Protein AF-W2K144-F1 (afdb_monomer)

Sequence (75 aa):
MELLPSPASNKRLRTLFKELKDVESVAKALQGRDTDLLDVRQWFDELIAPKPQFATYLGPQAEIVHSPDLESGAA

pLDDT: mean 83.07, std 12.03, range [43.78, 94.94]

Radius of gyration: 16.97 Å; Cα contacts (8 Å, |Δi|>4): 36; chains: 1; bounding box: 43×23×46 Å

Organism: Phytophthora nicotianae (NCBI:txid4792)

Mean predicted aligned error: 7.49 Å

Structure (mmCIF, N/CA/C/O backbone):
data_AF-W2K144-F1
#
_entry.id   AF-W2K144-F1
#
loop_
_atom_site.group_PDB
_atom_site.id
_atom_site.type_symbol
_atom_site.label_atom_id
_atom_site.label_alt_id
_atom_site.label_comp_id
_atom_site.l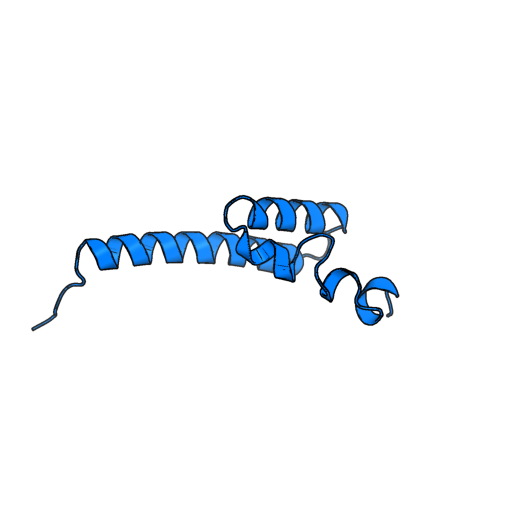abel_asym_id
_atom_site.label_entity_id
_atom_site.label_seq_id
_atom_site.pdbx_PDB_ins_code
_atom_site.Cartn_x
_atom_site.Cartn_y
_atom_site.Cartn_z
_atom_site.occupancy
_atom_site.B_iso_or_equiv
_atom_site.auth_seq_id
_atom_site.auth_comp_id
_atom_site.auth_asym_id
_atom_site.auth_atom_id
_atom_site.pdbx_PDB_model_num
ATOM 1 N N . MET A 1 1 ? -20.629 -17.156 28.968 1.00 53.88 1 MET A N 1
ATOM 2 C CA . MET A 1 1 ? -20.959 -15.741 28.703 1.00 53.88 1 MET A CA 1
ATOM 3 C C . MET A 1 1 ? -20.113 -15.322 27.514 1.00 53.88 1 MET A C 1
ATOM 5 O O . MET A 1 1 ? -18.896 -15.314 27.646 1.00 53.88 1 MET A O 1
ATOM 9 N N . GLU A 1 2 ? -20.711 -15.105 26.344 1.00 66.44 2 GLU A N 1
ATOM 10 C CA . GLU A 1 2 ? -19.979 -14.582 25.182 1.00 66.44 2 GLU A CA 1
ATOM 11 C C . GLU A 1 2 ? -19.675 -13.104 25.443 1.00 66.44 2 GLU A C 1
ATOM 13 O O . GLU A 1 2 ? -20.565 -12.254 25.424 1.00 66.44 2 GLU A O 1
ATOM 18 N N . LEU A 1 3 ? -18.423 -12.805 25.788 1.00 74.81 3 LEU A N 1
ATOM 19 C CA . LEU A 1 3 ? -17.955 -11.434 25.947 1.00 74.81 3 LEU A CA 1
ATOM 20 C C . LEU A 1 3 ? -17.796 -10.831 24.553 1.00 74.81 3 LEU A C 1
ATOM 22 O O . LEU A 1 3 ? -16.833 -11.123 23.844 1.00 74.81 3 LEU A O 1
ATOM 26 N N . LEU A 1 4 ? -18.758 -10.001 24.154 1.00 76.88 4 LEU A N 1
ATOM 27 C CA . LEU A 1 4 ? -18.651 -9.244 22.914 1.00 76.88 4 LEU A CA 1
ATOM 28 C C . LEU A 1 4 ? -17.447 -8.286 22.995 1.00 76.88 4 LEU A C 1
ATOM 30 O O . LEU A 1 4 ? -17.229 -7.657 24.037 1.00 76.88 4 LEU A O 1
ATOM 34 N N . PRO A 1 5 ? -16.666 -8.140 21.909 1.00 79.38 5 PRO A N 1
ATOM 35 C CA . PRO A 1 5 ? -15.545 -7.216 21.894 1.00 79.38 5 PRO A CA 1
ATOM 36 C C . PRO A 1 5 ? -16.018 -5.786 22.153 1.00 79.38 5 PRO A C 1
ATOM 38 O O . PRO A 1 5 ? -17.071 -5.364 21.665 1.00 79.38 5 PRO A O 1
ATOM 41 N N . SER A 1 6 ? -15.204 -5.010 22.875 1.00 90.38 6 SER A N 1
ATOM 42 C CA . SER A 1 6 ? -15.504 -3.598 23.114 1.00 90.38 6 SER A CA 1
ATOM 43 C C . SER A 1 6 ? -15.694 -2.841 21.785 1.00 90.38 6 SER A C 1
ATOM 45 O O . SER A 1 6 ? -15.066 -3.194 20.775 1.00 90.38 6 SER A O 1
ATOM 47 N N . PRO A 1 7 ? -16.498 -1.763 21.750 1.00 91.44 7 PRO A N 1
ATOM 48 C CA . PRO A 1 7 ? -16.634 -0.930 20.555 1.00 91.44 7 PRO A CA 1
ATOM 49 C C . PRO A 1 7 ? -15.285 -0.438 20.005 1.00 91.44 7 PRO A C 1
ATOM 51 O O . PRO A 1 7 ? -15.083 -0.409 18.791 1.00 91.44 7 PRO A O 1
ATOM 54 N N . ALA A 1 8 ? -14.330 -0.121 20.888 1.00 93.19 8 ALA A N 1
ATOM 55 C CA . ALA A 1 8 ? -12.978 0.284 20.509 1.00 93.19 8 ALA A CA 1
ATOM 56 C C . ALA A 1 8 ? -12.198 -0.854 19.825 1.00 93.19 8 ALA A C 1
ATOM 58 O O . ALA A 1 8 ? -11.575 -0.638 18.784 1.00 93.19 8 ALA A O 1
ATOM 59 N N . SER A 1 9 ? -12.282 -2.076 20.361 1.00 92.62 9 SER A N 1
ATOM 60 C CA . SER A 1 9 ? -11.675 -3.275 19.766 1.00 92.62 9 SER A CA 1
ATOM 61 C C . SER A 1 9 ? -12.257 -3.563 18.382 1.00 92.62 9 SER A C 1
ATOM 63 O O . SER A 1 9 ? -11.507 -3.777 17.433 1.00 92.62 9 SER A O 1
ATOM 65 N N . ASN A 1 10 ? -13.583 -3.487 18.240 1.00 92.94 10 ASN A N 1
ATOM 66 C CA . ASN A 1 10 ? -14.262 -3.662 16.956 1.00 92.94 10 ASN A CA 1
ATOM 67 C C . ASN A 1 10 ? -13.851 -2.599 15.929 1.00 92.94 10 ASN A C 1
ATOM 69 O O . ASN A 1 10 ? -13.600 -2.925 14.769 1.00 92.94 10 ASN A O 1
ATOM 73 N N . LYS A 1 11 ? -13.733 -1.332 16.345 1.00 94.75 11 LYS A N 1
ATOM 74 C CA . LYS A 1 11 ? -13.251 -0.254 15.473 1.00 94.75 11 LYS A CA 1
ATOM 75 C C . LYS A 1 11 ? -11.823 -0.526 14.997 1.00 94.75 11 LYS A C 1
ATOM 77 O O . LYS A 1 11 ? -11.565 -0.448 13.800 1.00 94.75 11 LYS A O 1
ATOM 82 N N . ARG A 1 12 ? -10.921 -0.905 15.909 1.00 94.56 12 ARG A N 1
ATOM 83 C CA . ARG A 1 12 ? -9.529 -1.242 15.576 1.00 94.56 12 ARG A CA 1
ATOM 84 C C . ARG A 1 12 ? -9.443 -2.419 14.607 1.00 94.56 12 ARG A C 1
ATOM 86 O O . ARG A 1 12 ? -8.682 -2.349 13.649 1.00 94.56 12 ARG A O 1
ATOM 93 N N . LEU A 1 13 ? -10.240 -3.466 14.822 1.00 94.75 13 LEU A N 1
ATOM 94 C CA . LEU A 1 13 ? -10.270 -4.636 13.945 1.00 94.75 13 LEU A CA 1
ATOM 95 C C . LEU A 1 13 ? -10.705 -4.268 12.522 1.00 94.75 13 LEU A C 1
ATOM 97 O O . LEU A 1 13 ? -10.095 -4.721 11.561 1.00 94.75 13 LEU A O 1
ATOM 101 N N . ARG A 1 14 ? -11.720 -3.408 12.375 1.00 94.94 14 ARG A N 1
ATOM 102 C CA . ARG A 1 14 ? -12.168 -2.922 11.059 1.00 94.94 14 ARG A CA 1
ATOM 103 C C . ARG A 1 14 ? -11.087 -2.117 10.341 1.00 94.94 14 ARG A C 1
ATOM 105 O O . ARG A 1 14 ? -10.921 -2.293 9.138 1.00 94.94 14 ARG A O 1
ATOM 112 N N . THR A 1 15 ? -10.350 -1.275 11.065 1.00 93.00 15 THR A N 1
ATOM 113 C CA . THR A 1 15 ? -9.201 -0.551 10.504 1.00 93.00 15 THR A CA 1
ATOM 114 C C . THR A 1 15 ? -8.134 -1.527 10.017 1.00 93.00 15 THR A C 1
ATOM 116 O O . THR A 1 15 ? -7.789 -1.492 8.842 1.00 93.00 15 THR A O 1
ATOM 119 N N . LEU A 1 16 ? -7.692 -2.456 10.872 1.00 92.94 16 LEU A N 1
ATOM 120 C CA . LEU A 1 16 ? -6.689 -3.466 10.512 1.00 92.94 16 LEU A CA 1
ATOM 121 C C . LEU A 1 16 ? -7.135 -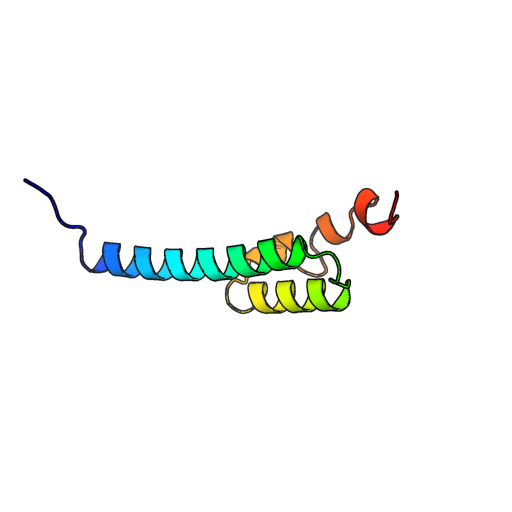4.329 9.326 1.00 92.94 16 LEU A C 1
ATOM 123 O O . LEU A 1 16 ? -6.339 -4.644 8.451 1.00 92.94 16 LEU A O 1
ATOM 127 N N . PHE A 1 17 ? -8.416 -4.688 9.261 1.00 94.62 17 PHE A N 1
ATOM 128 C CA . PHE A 1 17 ? -8.950 -5.455 8.141 1.00 94.62 17 PHE A CA 1
ATOM 129 C C . PHE A 1 17 ? -8.855 -4.687 6.819 1.00 94.62 17 PHE A C 1
ATOM 131 O O . PHE A 1 17 ? -8.465 -5.265 5.808 1.00 94.62 17 PHE A O 1
ATOM 138 N N . LYS A 1 18 ? -9.170 -3.385 6.823 1.00 92.06 18 LYS A N 1
ATOM 139 C CA . LYS A 1 18 ? -8.995 -2.536 5.639 1.00 92.06 18 LYS A CA 1
ATOM 140 C C . LYS A 1 18 ? -7.522 -2.470 5.235 1.00 92.06 18 LYS A C 1
ATOM 142 O O . LYS A 1 18 ? -7.197 -2.672 4.075 1.00 92.06 18 LYS A O 1
ATOM 147 N N . GLU A 1 19 ? -6.639 -2.275 6.207 1.00 89.88 19 GLU A N 1
ATOM 148 C CA . GLU A 1 19 ? -5.201 -2.219 5.964 1.00 89.88 19 GLU A CA 1
ATOM 149 C C . GLU A 1 19 ? -4.645 -3.506 5.347 1.00 89.88 19 GLU A C 1
ATOM 151 O O . GLU A 1 19 ? -3.835 -3.436 4.425 1.00 89.88 19 GLU A O 1
ATOM 156 N N . LEU A 1 20 ? -5.095 -4.666 5.830 1.00 93.50 20 LEU A N 1
ATOM 157 C CA . LEU A 1 20 ? -4.731 -5.965 5.269 1.00 93.50 20 LEU A CA 1
ATOM 158 C C . LEU A 1 20 ? -5.243 -6.129 3.838 1.00 93.50 20 LEU A C 1
ATOM 160 O O . LEU A 1 20 ? -4.552 -6.730 3.024 1.00 93.50 20 LEU A O 1
ATOM 164 N N . LYS A 1 21 ? -6.422 -5.585 3.516 1.00 94.38 21 LYS A N 1
ATOM 165 C CA . LYS A 1 21 ? -6.965 -5.622 2.153 1.00 94.38 21 LYS A CA 1
ATOM 166 C C . LYS A 1 21 ? -6.141 -4.795 1.173 1.00 94.38 21 LYS A C 1
ATOM 168 O O . LYS A 1 21 ? -5.920 -5.265 0.061 1.00 94.38 21 LYS A O 1
ATOM 173 N N . ASP A 1 22 ? -5.650 -3.631 1.592 1.00 90.19 22 ASP A N 1
ATOM 174 C CA . ASP A 1 22 ? -4.765 -2.807 0.760 1.00 90.19 22 ASP A CA 1
ATOM 175 C C . ASP A 1 22 ? -3.471 -3.577 0.427 1.00 90.19 22 ASP A C 1
ATOM 177 O O . ASP A 1 22 ? -3.093 -3.702 -0.736 1.00 90.19 22 ASP A O 1
ATOM 181 N N . VAL A 1 23 ? -2.837 -4.179 1.445 1.00 90.69 23 VAL A N 1
ATOM 182 C CA . VAL A 1 23 ? -1.610 -4.982 1.279 1.00 90.69 23 VAL A CA 1
ATOM 183 C C . VAL A 1 23 ? -1.865 -6.230 0.426 1.00 90.69 23 VAL A C 1
ATOM 185 O O . VAL A 1 23 ? -1.078 -6.540 -0.464 1.00 90.69 23 VAL A O 1
ATOM 188 N N . GLU A 1 24 ? -2.972 -6.940 0.664 1.00 94.12 24 GLU A N 1
ATOM 189 C CA . GLU A 1 24 ? -3.369 -8.119 -0.115 1.00 94.12 24 GLU A CA 1
ATOM 190 C C . GLU A 1 24 ? -3.577 -7.769 -1.595 1.00 94.12 24 GLU A C 1
ATOM 192 O O . GLU A 1 24 ? -3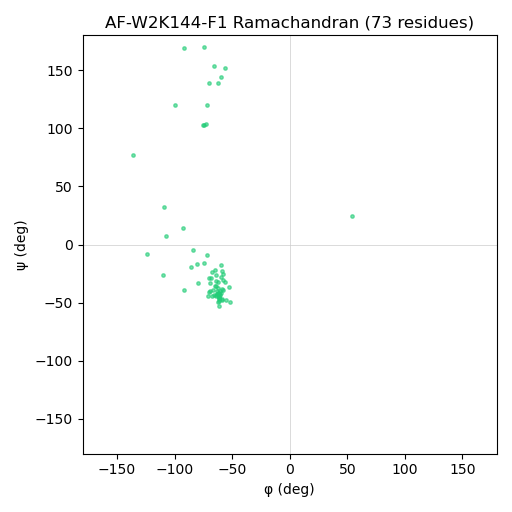.185 -8.544 -2.466 1.00 94.12 24 GLU A O 1
ATOM 197 N N . SER A 1 25 ? -4.178 -6.612 -1.886 1.00 92.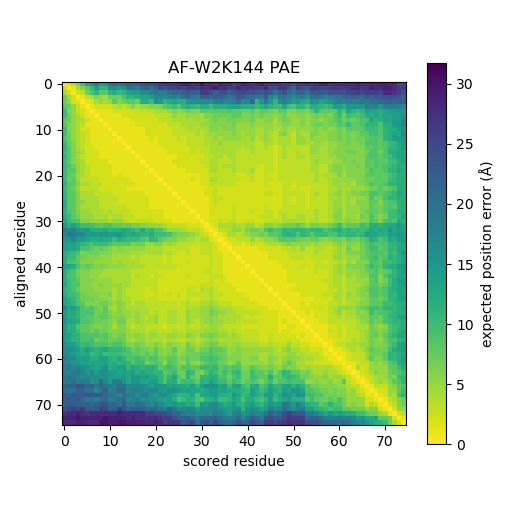69 25 SER A N 1
ATOM 198 C CA . SER A 1 25 ? -4.413 -6.154 -3.255 1.00 92.69 25 SER A CA 1
ATOM 199 C C . SER A 1 25 ? -3.101 -5.955 -4.010 1.00 92.69 25 SER A C 1
ATOM 201 O O . SER A 1 25 ? -2.940 -6.508 -5.097 1.00 92.69 25 SER A O 1
ATOM 203 N N . VAL A 1 26 ? -2.146 -5.232 -3.415 1.00 90.81 26 VAL A N 1
ATOM 204 C CA . VAL A 1 26 ? -0.815 -5.023 -4.009 1.00 90.81 26 VAL A CA 1
ATOM 205 C C . VAL A 1 26 ? -0.092 -6.358 -4.177 1.00 90.81 26 VAL A C 1
ATOM 207 O O . VAL A 1 26 ? 0.393 -6.659 -5.262 1.00 90.81 26 VAL A O 1
ATOM 210 N N . ALA A 1 27 ? -0.097 -7.221 -3.157 1.00 90.88 27 ALA A N 1
ATOM 211 C CA . ALA A 1 27 ? 0.545 -8.534 -3.229 1.00 90.88 27 ALA A CA 1
ATOM 212 C C . ALA A 1 27 ? -0.012 -9.416 -4.361 1.00 90.88 27 ALA A C 1
ATOM 214 O O . ALA A 1 27 ? 0.747 -10.128 -5.014 1.00 90.88 27 ALA A O 1
ATOM 215 N N . LYS A 1 28 ? -1.324 -9.367 -4.615 1.00 91.94 28 LYS A N 1
ATOM 216 C CA . LYS A 1 28 ? -1.952 -10.074 -5.740 1.00 91.94 28 LYS A CA 1
ATOM 217 C C . LYS A 1 28 ? -1.575 -9.470 -7.086 1.00 91.94 28 LYS A C 1
ATOM 219 O O . LYS A 1 28 ? -1.314 -10.221 -8.019 1.00 91.94 28 LYS A O 1
ATOM 224 N N . ALA A 1 29 ? -1.532 -8.144 -7.186 1.00 89.94 29 ALA A N 1
ATOM 225 C CA . ALA A 1 29 ? -1.140 -7.457 -8.412 1.00 89.94 29 ALA A CA 1
ATOM 226 C C . ALA A 1 29 ? 0.314 -7.789 -8.806 1.00 89.94 29 ALA A C 1
ATOM 228 O O . ALA A 1 29 ? 0.600 -8.057 -9.970 1.00 89.94 29 ALA A O 1
ATOM 229 N N . LEU A 1 30 ? 1.212 -7.912 -7.822 1.00 88.38 30 LEU A N 1
ATOM 230 C CA . LEU A 1 30 ? 2.599 -8.351 -8.030 1.00 88.38 30 LEU A CA 1
ATOM 231 C C . LEU A 1 30 ? 2.738 -9.797 -8.527 1.00 88.38 30 LEU A C 1
ATOM 233 O O . LEU A 1 30 ? 3.762 -10.147 -9.099 1.00 88.38 30 LEU A O 1
ATOM 237 N N . GLN A 1 31 ? 1.734 -10.648 -8.307 1.00 88.56 31 GLN A N 1
ATOM 238 C CA . GLN A 1 31 ? 1.713 -12.022 -8.827 1.00 88.56 31 GLN A CA 1
ATOM 239 C C . GLN A 1 31 ? 1.185 -12.093 -10.272 1.00 88.56 31 GLN A C 1
ATOM 241 O O . GLN A 1 31 ? 1.149 -13.175 -10.863 1.00 88.56 31 GLN A O 1
ATOM 246 N N . GLY A 1 32 ? 0.739 -1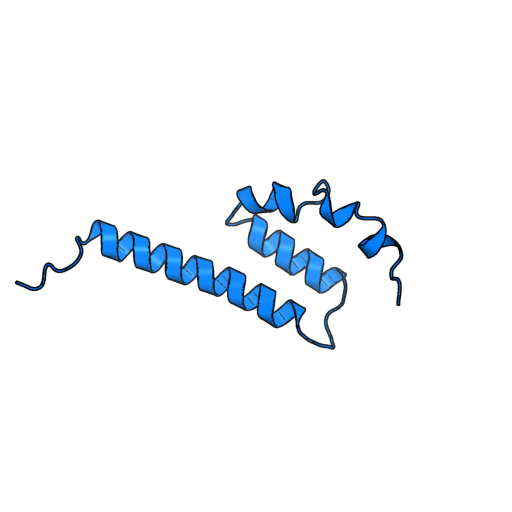0.962 -10.832 1.00 88.38 32 GLY A N 1
ATOM 247 C CA . GLY A 1 32 ? 0.317 -10.839 -12.223 1.00 88.38 32 GLY A CA 1
ATOM 248 C C . GLY A 1 32 ? 1.474 -11.042 -13.203 1.00 88.38 32 GLY A C 1
ATOM 249 O O . GLY A 1 32 ? 2.635 -10.820 -12.876 1.00 88.38 32 GLY A O 1
ATOM 250 N N . ARG A 1 33 ? 1.152 -11.487 -14.423 1.00 78.19 33 ARG A N 1
ATOM 251 C CA . ARG A 1 33 ? 2.143 -11.693 -15.497 1.00 78.19 33 ARG A CA 1
ATOM 252 C C . ARG A 1 33 ? 2.432 -10.435 -16.315 1.00 78.19 33 ARG A C 1
ATOM 254 O O . ARG A 1 33 ? 3.477 -10.375 -16.950 1.00 78.19 33 ARG A O 1
ATOM 261 N N . ASP A 1 34 ? 1.529 -9.460 -16.267 1.00 84.44 34 ASP A N 1
ATOM 262 C CA . ASP A 1 34 ? 1.561 -8.240 -17.082 1.00 84.44 34 ASP A CA 1
ATOM 263 C C . ASP A 1 34 ? 1.888 -7.002 -16.233 1.00 84.44 34 ASP A C 1
ATOM 265 O O . ASP A 1 34 ? 1.369 -5.919 -16.477 1.00 84.44 34 ASP A O 1
ATOM 269 N N . THR A 1 35 ? 2.699 -7.183 -15.192 1.00 82.56 35 THR A N 1
ATOM 270 C CA . THR A 1 35 ? 3.104 -6.108 -14.286 1.00 82.56 35 THR A CA 1
ATOM 271 C C . THR A 1 35 ? 4.492 -5.627 -14.682 1.00 82.56 35 THR A C 1
ATOM 273 O O . THR A 1 35 ? 5.446 -6.409 -14.638 1.00 82.56 35 THR A O 1
ATOM 276 N N . ASP A 1 36 ? 4.625 -4.351 -15.041 1.00 85.38 36 ASP A N 1
ATOM 277 C CA . ASP A 1 36 ? 5.934 -3.745 -15.272 1.00 85.38 36 ASP A CA 1
ATOM 278 C C . ASP A 1 36 ? 6.503 -3.086 -13.998 1.00 85.38 36 ASP A C 1
ATOM 280 O O . ASP A 1 36 ? 5.836 -2.949 -12.972 1.00 85.38 36 ASP A O 1
ATOM 284 N N . LEU A 1 37 ? 7.781 -2.697 -14.032 1.00 82.06 37 LEU A N 1
ATOM 285 C CA . LEU A 1 37 ? 8.445 -2.098 -12.867 1.00 82.06 37 LEU A CA 1
ATOM 286 C C . LEU A 1 37 ? 7.899 -0.708 -12.496 1.00 82.06 37 LEU A C 1
ATOM 288 O O . LEU A 1 37 ? 8.057 -0.286 -11.347 1.00 82.06 37 LEU A O 1
ATOM 292 N N . LEU A 1 38 ? 7.286 0.013 -13.439 1.00 83.94 38 LEU A N 1
ATOM 293 C CA . LEU A 1 38 ? 6.649 1.298 -13.166 1.00 83.94 38 LEU A CA 1
ATOM 294 C C . LEU A 1 38 ? 5.370 1.081 -12.352 1.00 83.94 38 LEU A C 1
ATOM 296 O O . LEU A 1 38 ? 5.185 1.764 -11.343 1.00 83.94 38 LEU A O 1
ATOM 300 N N . ASP A 1 39 ? 4.562 0.087 -12.726 1.00 86.06 39 ASP A N 1
ATOM 301 C CA . ASP A 1 39 ? 3.368 -0.331 -11.988 1.00 86.06 39 ASP A CA 1
ATOM 302 C C . ASP A 1 39 ? 3.724 -0.765 -10.559 1.00 86.06 39 ASP A C 1
ATOM 304 O O . ASP A 1 39 ? 3.131 -0.281 -9.592 1.00 86.06 39 ASP A O 1
ATOM 308 N N . VAL A 1 40 ? 4.756 -1.610 -10.401 1.00 86.38 40 VAL A N 1
ATOM 309 C CA . VAL A 1 40 ? 5.250 -2.039 -9.077 1.00 86.38 40 VAL A CA 1
ATOM 310 C C . VAL A 1 40 ? 5.607 -0.835 -8.211 1.00 86.38 40 VAL A C 1
ATOM 312 O O . VAL A 1 40 ? 5.202 -0.756 -7.047 1.00 86.38 40 VAL A O 1
ATOM 315 N N . ARG A 1 41 ? 6.363 0.114 -8.772 1.00 86.31 41 ARG A N 1
ATOM 316 C CA . ARG A 1 41 ? 6.800 1.304 -8.044 1.00 86.31 41 ARG A CA 1
ATOM 317 C C . ARG A 1 41 ? 5.619 2.173 -7.631 1.00 86.31 41 ARG A C 1
ATOM 319 O O . ARG A 1 41 ? 5.567 2.595 -6.478 1.00 86.31 41 ARG A O 1
ATOM 326 N N . GLN A 1 42 ? 4.666 2.393 -8.533 1.00 88.75 42 GLN A N 1
ATOM 327 C CA . GLN A 1 42 ? 3.461 3.154 -8.227 1.00 88.75 42 GLN A CA 1
ATOM 328 C C . GLN A 1 42 ? 2.676 2.516 -7.075 1.00 88.75 42 GLN A C 1
ATOM 330 O O . GLN A 1 42 ? 2.309 3.212 -6.130 1.00 88.75 42 GLN A O 1
ATOM 335 N N . TRP A 1 43 ? 2.458 1.199 -7.097 1.00 90.81 43 TRP A N 1
ATOM 336 C CA . TRP A 1 43 ? 1.712 0.522 -6.032 1.00 90.81 43 TRP A CA 1
ATOM 337 C C . TRP A 1 43 ? 2.424 0.579 -4.682 1.00 90.81 43 TRP A C 1
ATOM 339 O O . TRP A 1 43 ? 1.772 0.701 -3.643 1.00 90.81 43 TRP A O 1
ATOM 349 N N . PHE A 1 44 ? 3.755 0.508 -4.668 1.00 89.50 44 PHE A N 1
ATOM 350 C CA . PHE A 1 44 ? 4.525 0.682 -3.439 1.00 89.50 44 PHE A CA 1
ATOM 351 C C . PHE A 1 44 ? 4.435 2.106 -2.896 1.00 89.50 44 PHE A C 1
ATOM 353 O O . PHE A 1 44 ? 4.174 2.263 -1.702 1.00 89.50 44 PHE A O 1
ATOM 360 N N . ASP A 1 45 ? 4.559 3.130 -3.739 1.00 89.12 45 ASP A N 1
ATOM 361 C CA . ASP A 1 45 ? 4.391 4.526 -3.321 1.00 89.12 45 ASP A CA 1
ATOM 362 C C . ASP A 1 45 ? 2.968 4.780 -2.778 1.00 89.12 45 ASP A C 1
ATOM 364 O O . ASP A 1 45 ? 2.794 5.397 -1.720 1.00 89.12 45 ASP A O 1
ATOM 368 N N . GLU A 1 46 ? 1.946 4.219 -3.432 1.00 89.88 46 GLU A N 1
ATOM 369 C CA . GLU A 1 46 ? 0.548 4.267 -2.984 1.00 89.88 46 GLU A CA 1
ATOM 370 C C . GLU A 1 46 ? 0.318 3.537 -1.653 1.00 89.88 46 GLU A C 1
ATOM 372 O O . GLU A 1 46 ? -0.533 3.956 -0.866 1.00 89.88 46 GLU A O 1
ATOM 377 N N . LEU A 1 47 ? 1.080 2.479 -1.359 1.00 90.81 47 LEU A N 1
ATOM 378 C CA . LEU A 1 47 ? 1.008 1.750 -0.090 1.00 90.81 47 LEU A CA 1
ATOM 379 C C . LEU A 1 47 ? 1.776 2.463 1.036 1.00 90.81 47 LEU A C 1
ATOM 381 O O . LEU A 1 47 ? 1.348 2.421 2.194 1.00 90.81 47 LEU A O 1
ATOM 385 N N . ILE A 1 48 ? 2.879 3.144 0.710 1.00 90.75 48 ILE A N 1
ATOM 386 C CA . ILE A 1 48 ? 3.688 3.938 1.646 1.00 90.75 48 ILE A CA 1
ATOM 387 C C . ILE A 1 48 ? 2.930 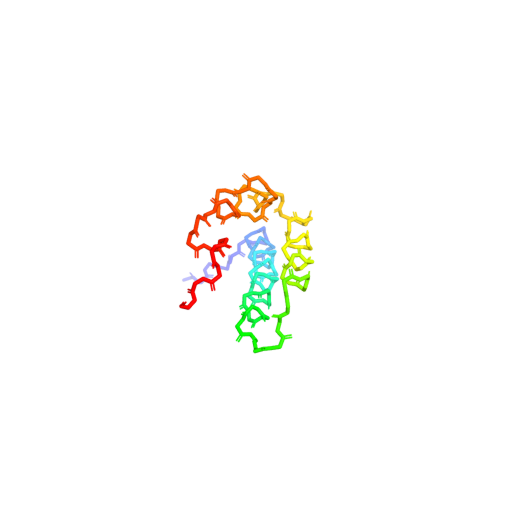5.187 2.105 1.00 90.75 48 ILE A C 1
ATOM 389 O O . 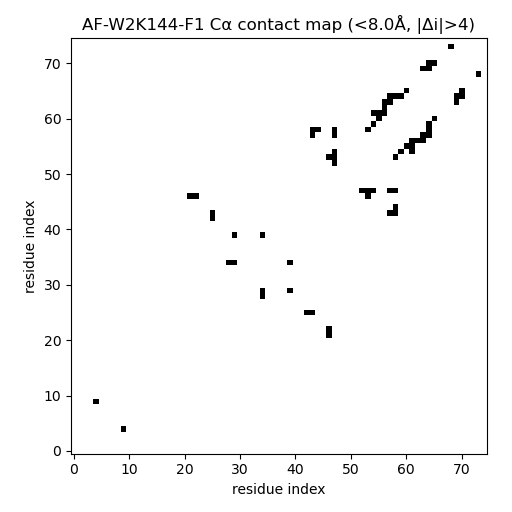ILE A 1 48 ? 2.979 5.519 3.289 1.00 90.75 48 ILE A O 1
ATOM 393 N N . ALA A 1 49 ? 2.200 5.865 1.216 1.00 89.88 49 ALA A N 1
ATOM 394 C CA . ALA A 1 49 ? 1.469 7.091 1.546 1.00 89.88 49 ALA A CA 1
ATOM 395 C C . ALA A 1 49 ? 0.548 6.965 2.787 1.00 89.88 49 ALA A C 1
ATOM 397 O O . ALA A 1 49 ? 0.654 7.795 3.694 1.00 89.88 49 ALA A O 1
ATOM 398 N N . PRO A 1 50 ? -0.318 5.937 2.908 1.00 87.00 50 PRO A N 1
ATOM 399 C CA . PRO A 1 50 ? -1.106 5.706 4.115 1.00 87.00 50 PRO A CA 1
ATOM 400 C C . PRO A 1 50 ? -0.332 4.988 5.233 1.00 87.00 50 PRO A C 1
ATOM 402 O O . PRO A 1 50 ? -0.804 4.978 6.371 1.00 87.00 50 PRO A O 1
ATOM 405 N N . LYS A 1 51 ? 0.812 4.352 4.938 1.00 86.50 51 LYS A N 1
ATOM 406 C CA . LYS A 1 51 ? 1.611 3.561 5.891 1.00 86.50 51 LYS A CA 1
ATOM 407 C C . LYS A 1 51 ? 3.110 3.850 5.749 1.00 86.50 51 LYS A C 1
ATOM 409 O O . LYS A 1 51 ? 3.855 3.020 5.217 1.00 86.50 51 LYS A O 1
ATOM 414 N N . PRO A 1 52 ? 3.582 4.991 6.283 1.00 89.06 52 PRO A N 1
ATOM 415 C CA . PRO A 1 52 ? 4.962 5.440 6.108 1.00 89.06 52 PRO A CA 1
ATOM 416 C C . PRO A 1 52 ? 6.011 4.442 6.606 1.00 89.06 52 PRO A C 1
ATOM 418 O O . PRO A 1 52 ? 7.129 4.425 6.104 1.00 89.06 52 PRO A O 1
ATOM 421 N N . GLN A 1 53 ? 5.658 3.569 7.557 1.00 88.25 53 GLN A N 1
ATOM 422 C CA . GLN A 1 53 ? 6.538 2.509 8.054 1.00 88.25 53 GLN A CA 1
ATOM 423 C C . GLN A 1 53 ? 6.999 1.533 6.964 1.00 88.25 53 GLN A C 1
ATOM 425 O O . GLN A 1 53 ? 8.026 0.880 7.124 1.00 88.25 53 GLN A O 1
ATOM 430 N N . PHE A 1 54 ? 6.264 1.420 5.855 1.00 87.38 54 PHE A N 1
ATOM 431 C CA . PHE A 1 54 ? 6.685 0.589 4.735 1.00 87.38 54 PHE A CA 1
ATOM 432 C C . PHE A 1 54 ? 7.821 1.205 3.923 1.00 87.38 54 PHE A C 1
ATOM 434 O O . PHE A 1 54 ? 8.509 0.463 3.232 1.00 87.38 54 PHE A O 1
ATOM 441 N N . ALA A 1 55 ? 8.102 2.505 4.056 1.00 88.69 55 ALA A N 1
ATOM 442 C CA . ALA A 1 55 ? 9.223 3.143 3.367 1.00 88.69 55 ALA A CA 1
ATOM 443 C C . ALA A 1 55 ? 10.580 2.521 3.742 1.00 88.69 55 ALA A C 1
ATOM 445 O O . ALA A 1 55 ? 11.484 2.496 2.914 1.00 88.69 55 ALA A O 1
ATOM 446 N N . THR A 1 56 ? 10.713 1.961 4.950 1.00 88.44 56 THR A N 1
ATOM 447 C CA . THR A 1 56 ? 11.919 1.229 5.376 1.00 88.44 56 THR A CA 1
ATOM 448 C C . THR A 1 56 ? 12.162 -0.039 4.553 1.00 88.44 56 THR A C 1
ATOM 450 O O . THR A 1 56 ? 13.303 -0.466 4.418 1.00 88.44 56 THR A O 1
ATOM 453 N N . TYR A 1 57 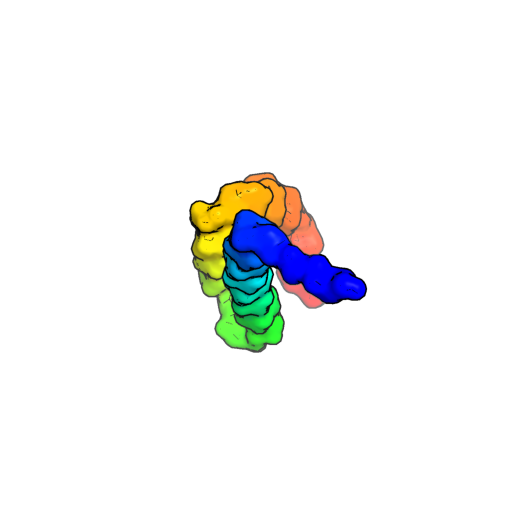? 11.105 -0.629 3.990 1.00 84.94 57 TYR A N 1
ATOM 454 C CA . TYR A 1 57 ? 11.169 -1.890 3.248 1.00 84.94 57 TYR A CA 1
ATOM 455 C C . TYR A 1 57 ? 10.944 -1.726 1.746 1.00 84.94 57 TYR A C 1
ATOM 457 O O . TYR A 1 57 ? 11.407 -2.561 0.986 1.00 84.94 57 TYR A O 1
ATOM 465 N N . LEU A 1 58 ? 10.224 -0.688 1.317 1.00 84.31 58 LEU A N 1
ATOM 466 C CA . LEU A 1 58 ? 9.780 -0.499 -0.069 1.00 84.31 58 LEU A CA 1
ATOM 467 C C . LEU A 1 58 ? 10.224 0.843 -0.667 1.00 84.31 58 LEU A C 1
ATOM 469 O O . LEU A 1 58 ? 10.003 1.094 -1.847 1.00 84.31 58 LEU A O 1
ATOM 473 N N . GLY A 1 59 ? 10.799 1.735 0.143 1.00 80.69 59 GLY A N 1
ATOM 474 C CA . GLY A 1 59 ? 11.223 3.051 -0.316 1.00 80.69 59 GLY A CA 1
ATOM 475 C C . GLY A 1 59 ? 12.499 3.001 -1.166 1.00 80.69 59 GLY A C 1
ATOM 476 O O . GLY A 1 59 ? 13.205 1.997 -1.168 1.00 80.69 59 GLY A O 1
ATOM 477 N N . PRO A 1 60 ? 12.874 4.115 -1.821 1.00 76.69 60 PRO A N 1
ATOM 478 C CA . PRO A 1 60 ? 14.057 4.179 -2.689 1.00 76.69 60 PRO A CA 1
ATOM 479 C C . PRO A 1 60 ? 15.393 3.852 -2.009 1.00 76.69 60 PRO A C 1
ATOM 481 O O . PRO A 1 60 ? 16.376 3.629 -2.699 1.00 76.69 60 PRO A O 1
ATOM 484 N N . GLN A 1 61 ? 15.429 3.905 -0.676 1.00 81.31 61 GLN A N 1
ATOM 485 C CA . GLN A 1 61 ? 16.601 3.627 0.160 1.00 81.31 61 GLN A CA 1
ATOM 486 C C . GLN A 1 61 ? 16.475 2.289 0.904 1.00 81.31 61 GLN A C 1
ATOM 488 O O . GLN A 1 61 ? 17.253 2.012 1.815 1.00 81.31 61 GLN A O 1
ATOM 493 N N . ALA A 1 62 ? 15.443 1.495 0.606 1.00 83.50 62 ALA A N 1
ATOM 494 C CA . ALA A 1 62 ? 15.261 0.201 1.240 1.00 83.50 62 ALA A CA 1
ATOM 495 C C . ALA A 1 62 ? 16.338 -0.774 0.754 1.00 83.50 62 ALA A C 1
ATOM 497 O O . ALA A 1 62 ? 16.636 -0.833 -0.437 1.00 83.50 62 ALA A O 1
ATOM 498 N N . GLU A 1 63 ? 16.885 -1.585 1.663 1.00 76.19 63 GLU A N 1
ATOM 499 C CA . GLU A 1 63 ? 17.955 -2.543 1.338 1.00 76.19 63 GLU A CA 1
ATOM 500 C C . GLU A 1 63 ? 17.569 -3.509 0.212 1.00 76.19 63 GLU A C 1
ATOM 502 O O . GLU A 1 63 ? 18.416 -3.883 -0.594 1.00 76.19 63 GLU A O 1
ATOM 507 N N . ILE A 1 64 ? 16.284 -3.869 0.113 1.00 70.94 64 ILE A N 1
ATOM 508 C CA . ILE A 1 64 ? 15.781 -4.732 -0.959 1.00 70.94 64 ILE A CA 1
ATOM 509 C C . ILE A 1 64 ? 15.956 -4.103 -2.349 1.00 70.94 64 ILE A C 1
ATOM 511 O O . ILE A 1 64 ? 16.204 -4.824 -3.306 1.00 70.94 64 ILE A O 1
ATOM 515 N N . VAL A 1 65 ? 15.875 -2.774 -2.474 1.00 65.50 65 VAL A N 1
ATOM 516 C CA . VAL A 1 65 ? 16.052 -2.071 -3.757 1.00 65.50 65 VAL A CA 1
ATOM 517 C C . VAL A 1 65 ? 17.502 -2.157 -4.223 1.00 65.50 65 VAL A C 1
ATOM 519 O O . VAL A 1 65 ? 17.742 -2.264 -5.416 1.00 65.50 65 VAL A O 1
ATOM 522 N N . HIS A 1 66 ? 18.446 -2.175 -3.282 1.00 67.62 66 HIS A N 1
ATOM 523 C CA . HIS A 1 66 ? 19.883 -2.293 -3.537 1.00 67.62 66 HIS A CA 1
ATOM 524 C C . HIS A 1 66 ? 20.380 -3.743 -3.492 1.00 67.62 66 HIS A C 1
ATOM 526 O O . HIS A 1 66 ? 21.581 -3.988 -3.362 1.00 67.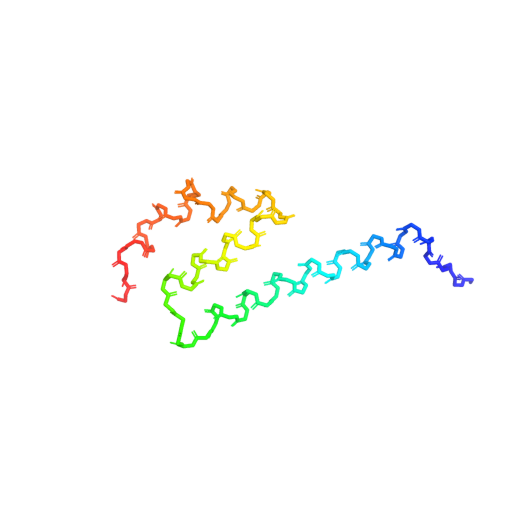62 66 HIS A O 1
ATOM 532 N N . SER A 1 67 ? 19.466 -4.717 -3.533 1.00 67.31 67 SER A N 1
ATOM 533 C CA . SER A 1 67 ? 19.825 -6.129 -3.524 1.00 67.31 67 SER A CA 1
ATOM 534 C C . SER A 1 67 ? 20.435 -6.512 -4.879 1.00 67.31 67 SER A C 1
ATOM 536 O O . SER A 1 67 ? 19.737 -6.438 -5.895 1.00 67.31 67 SER A O 1
ATOM 538 N N . PRO A 1 68 ? 21.697 -6.985 -4.919 1.00 67.12 68 PRO A N 1
ATOM 539 C CA . PRO A 1 68 ? 22.341 -7.412 -6.164 1.00 67.12 68 PRO A CA 1
ATOM 540 C C . PRO A 1 68 ? 21.568 -8.525 -6.886 1.00 67.12 68 PRO A C 1
ATOM 542 O O . PRO A 1 68 ? 21.578 -8.602 -8.116 1.00 67.12 68 PRO A O 1
ATOM 545 N N . ASP A 1 69 ? 20.867 -9.366 -6.123 1.00 67.12 69 ASP A N 1
ATOM 546 C CA . ASP A 1 69 ? 20.054 -10.471 -6.636 1.00 67.12 69 ASP A CA 1
ATOM 547 C C . ASP A 1 69 ? 18.821 -9.969 -7.408 1.00 67.12 69 ASP A C 1
ATOM 549 O O . ASP A 1 69 ? 18.358 -10.631 -8.333 1.00 67.12 69 ASP A O 1
ATOM 553 N N . LEU A 1 70 ? 18.302 -8.785 -7.061 1.00 62.59 70 LEU A N 1
ATOM 554 C CA . LEU A 1 70 ? 17.165 -8.155 -7.739 1.00 62.59 70 LEU A CA 1
ATOM 555 C C . LEU A 1 70 ? 17.610 -7.225 -8.875 1.00 62.59 70 LEU A C 1
ATOM 557 O O . LEU A 1 70 ? 16.992 -7.223 -9.939 1.00 62.59 70 LEU A O 1
ATOM 561 N N . GLU A 1 71 ? 18.694 -6.465 -8.688 1.00 60.66 71 GLU A N 1
ATOM 562 C CA . GLU A 1 71 ? 19.214 -5.528 -9.698 1.00 60.66 71 GLU A CA 1
ATOM 563 C C . GLU A 1 71 ? 19.827 -6.229 -10.918 1.00 60.66 71 GLU A C 1
ATOM 565 O O . GLU A 1 71 ? 19.792 -5.696 -12.028 1.00 60.66 71 GLU A O 1
ATOM 570 N N . SER A 1 72 ? 20.372 -7.436 -10.742 1.00 62.09 72 SER A N 1
ATOM 571 C CA . SER A 1 72 ? 20.969 -8.204 -11.842 1.00 62.09 72 SER A CA 1
ATOM 572 C C . SER A 1 72 ? 19.943 -8.783 -12.822 1.00 62.09 72 SER A C 1
ATOM 574 O O . SER A 1 72 ? 20.343 -9.290 -13.870 1.00 62.09 72 SER A O 1
ATOM 576 N N . GLY A 1 73 ? 18.638 -8.705 -12.518 1.00 54.25 73 GLY A N 1
ATOM 577 C CA . GLY A 1 73 ? 17.571 -9.246 -13.367 1.00 54.25 73 GLY A CA 1
ATOM 578 C C . GLY A 1 73 ? 17.758 -10.729 -13.705 1.00 54.25 73 GLY A C 1
ATOM 579 O O . GLY A 1 73 ? 17.299 -11.175 -14.756 1.00 54.25 73 GLY A O 1
ATOM 580 N N . ALA A 1 74 ? 18.483 -11.476 -12.868 1.00 43.78 74 ALA A N 1
ATOM 581 C CA . ALA A 1 74 ? 18.956 -12.806 -13.210 1.00 43.78 74 ALA A CA 1
ATOM 582 C C . ALA A 1 74 ? 17.818 -13.837 -13.150 1.00 43.78 74 ALA A C 1
ATOM 584 O O . ALA A 1 74 ? 17.410 -14.297 -12.081 1.00 43.78 74 ALA A O 1
ATOM 585 N N . ALA A 1 75 ? 17.338 -14.206 -14.337 1.00 45.66 75 ALA A N 1
ATOM 586 C CA . ALA A 1 75 ? 17.204 -15.615 -14.688 1.00 45.66 75 ALA A CA 1
ATOM 587 C C . ALA A 1 75 ? 18.588 -16.191 -15.025 1.00 45.66 75 ALA A C 1
ATOM 589 O O . ALA A 1 75 ? 19.414 -15.436 -15.593 1.00 45.66 75 ALA A O 1
#

Solvent-accessible surface area (backbone atoms only — not comparable to full-atom values): 4583 Å² total; per-residue (Å²): 130,90,79,75,74,51,72,66,55,51,52,52,50,54,51,52,51,51,54,49,49,55,54,51,51,53,58,52,54,70,71,45,91,88,61,52,74,66,58,55,50,51,52,46,53,62,51,22,72,87,36,62,79,44,36,66,63,67,29,98,84,7,66,65,69,72,27,66,77,62,71,64,67,69,124

Nearest PDB structures (foldseek):
  3aai-assembly1_B  TM=4.796E-01  e=1.547E+00  Thermus thermophilus HB8

Secondary structure (DSSP, 8-state):
---PPPHHHHHHHHHHHHHHHHHHHHHHHHT-SS--HHHHHHHHHHHHTT-GGGHHHHSTT-TTTT-HHHHT---

Foldseek 3Di:
DPDDDDPVRVVVVVVVVVLVVLVVVLVVVVVDPPDDPVNNLVSQVVNCVVPVVCCCCNNPPHVVVVDPVVVVVDD